Protein AF-A0A7Z9LUT8-F1 (afdb_monomer_lite)

Sequence (135 aa):
MTDEKETVKQNKAVKFGSSVDASPECVKKAPRDTQQKFYSVSSKGVSLKLVGKEVLSSKTKDDLKTNLPKAIVVKKNLKKDVEILYESYKIFEKTHKNPKEIKEFKHACNAVILAAQKSHSAIKDKVYTIYEKKK

Radius of gyration: 20.1 Å; chains: 1; bounding box: 70×23×64 Å

Secondary structure (DSSP, 8-state):
---------------------S-THHHHTS-HHHHHHHHHHHHHHHHHHHHHHHHHT--SHHHHHHHHHHHHHHHHHHHHHHHHHHHHHHHHHHH---HHHHHHHHHHHHHHHHHHHHHHHHHHHHHHHHHH---

pLDDT: mean 82.19, std 20.59, range [32.06, 95.25]

Foldseek 3Di:
DDDDDDDDDPPDDPPQDDDDDDPCPLLVPAPPVLSVLLVVLLSLLVVLLVLLVQLLPDDAPVSCVVRVVSNVVSVVVSVVSLVVNVVSLVVRVVPPDDVVSSVSVVVSSVVSVVSSVVSVVSSVVSVCCRPVVPD

Structure (mmCIF, N/CA/C/O backbone):
data_AF-A0A7Z9LUT8-F1
#
_entry.id   AF-A0A7Z9LUT8-F1
#
loop_
_atom_site.group_PDB
_atom_site.id
_atom_site.type_symbol
_atom_site.label_atom_id
_atom_site.label_alt_id
_atom_site.label_comp_id
_atom_site.label_asym_id
_atom_site.label_entity_id
_atom_site.label_seq_id
_atom_site.pdbx_PDB_ins_code
_atom_site.Cartn_x
_atom_site.Cartn_y
_atom_site.Cartn_z
_atom_site.occupancy
_atom_site.B_iso_or_equiv
_atom_site.auth_seq_id
_atom_site.auth_comp_id
_atom_site.auth_asym_id
_atom_site.auth_atom_id
_atom_site.pdbx_PDB_model_num
ATOM 1 N N . MET A 1 1 ? 43.432 7.027 41.822 1.00 37.44 1 MET A N 1
ATOM 2 C CA . MET A 1 1 ? 42.991 8.311 41.251 1.00 37.44 1 MET A CA 1
ATOM 3 C C . MET A 1 1 ? 41.993 7.996 40.163 1.00 37.44 1 MET A C 1
ATOM 5 O O . MET A 1 1 ? 42.346 7.395 39.158 1.00 37.44 1 MET A O 1
ATOM 9 N N . THR A 1 2 ? 40.740 8.255 40.496 1.00 40.47 2 THR A N 1
ATOM 10 C CA . THR A 1 2 ? 39.556 8.276 39.644 1.00 40.47 2 THR A CA 1
ATOM 11 C C . THR A 1 2 ? 39.692 9.390 38.613 1.00 40.47 2 THR A C 1
ATOM 13 O O . THR A 1 2 ? 40.163 10.458 38.978 1.00 40.47 2 THR A O 1
ATOM 16 N N . ASP A 1 3 ? 39.232 9.158 37.386 1.00 37.66 3 ASP A N 1
ATOM 17 C CA . ASP A 1 3 ? 38.516 10.179 36.616 1.00 37.66 3 ASP A CA 1
ATOM 18 C C . ASP A 1 3 ? 37.691 9.490 35.519 1.00 37.66 3 ASP A C 1
ATOM 20 O O . ASP A 1 3 ? 38.186 9.061 34.475 1.00 37.66 3 ASP A O 1
ATOM 24 N N . GLU A 1 4 ? 36.404 9.341 35.825 1.00 44.09 4 GLU A N 1
ATOM 25 C CA . GLU A 1 4 ? 35.329 9.178 34.858 1.00 44.09 4 GLU A CA 1
ATOM 26 C C . GLU A 1 4 ? 35.203 10.469 34.041 1.00 44.09 4 GLU A C 1
ATOM 28 O O . GLU A 1 4 ? 35.168 11.564 34.599 1.00 44.09 4 GLU A O 1
ATOM 33 N N . LYS A 1 5 ? 35.019 10.356 32.722 1.00 40.69 5 LYS A N 1
ATOM 34 C CA . LYS A 1 5 ? 34.278 11.378 31.976 1.00 40.69 5 LYS A CA 1
ATOM 35 C C . LYS A 1 5 ? 33.166 10.746 31.162 1.00 40.69 5 LYS A C 1
ATOM 37 O O . LYS A 1 5 ? 33.363 10.101 30.136 1.00 40.69 5 LYS A O 1
ATOM 42 N N . GLU A 1 6 ? 31.988 10.968 31.713 1.00 36.00 6 GLU A N 1
ATOM 43 C CA . GLU A 1 6 ? 30.663 10.697 31.207 1.00 36.00 6 GLU A CA 1
ATOM 44 C C . GLU A 1 6 ? 30.258 11.694 30.102 1.00 36.00 6 GLU A C 1
ATOM 46 O O . GLU A 1 6 ? 30.720 12.835 30.068 1.00 36.00 6 GLU A O 1
ATOM 51 N N . THR A 1 7 ? 29.273 11.275 29.296 1.00 35.84 7 THR A N 1
ATOM 52 C CA . THR A 1 7 ? 28.397 12.059 28.392 1.00 35.84 7 THR A CA 1
ATOM 53 C C . THR A 1 7 ? 29.030 12.589 27.090 1.00 35.84 7 THR A C 1
ATOM 55 O O . THR A 1 7 ? 30.094 13.182 27.071 1.00 35.84 7 THR A O 1
ATOM 58 N N . VAL A 1 8 ? 28.443 12.367 25.905 1.00 33.84 8 VAL A N 1
ATOM 59 C CA . VAL A 1 8 ? 27.100 12.815 25.50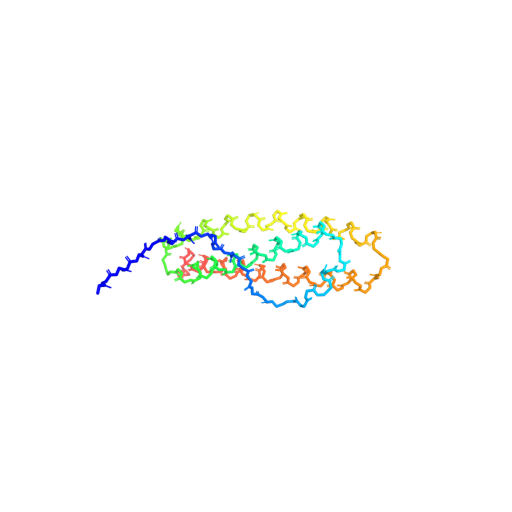3 1.00 33.84 8 VAL A CA 1
ATOM 60 C C . VAL A 1 8 ? 26.427 11.825 24.537 1.00 33.84 8 VAL A C 1
ATOM 62 O O . VAL A 1 8 ? 26.949 11.489 23.474 1.00 33.84 8 VAL A O 1
ATOM 65 N N . LYS A 1 9 ? 25.196 11.432 24.890 1.00 43.00 9 LYS A N 1
ATOM 66 C CA . LYS A 1 9 ? 24.210 10.761 24.030 1.00 43.00 9 LYS A CA 1
ATOM 67 C C . LYS A 1 9 ? 23.956 11.585 22.762 1.00 43.00 9 LYS A C 1
ATOM 69 O O . LYS A 1 9 ? 23.236 12.581 22.807 1.00 43.00 9 LYS A O 1
ATOM 74 N N . GLN A 1 10 ? 24.456 11.139 21.611 1.00 35.28 10 GLN A N 1
ATOM 75 C CA . GLN A 1 10 ? 23.916 11.594 20.330 1.00 35.28 10 GLN A CA 1
ATOM 76 C C . GLN A 1 10 ? 22.658 10.790 19.995 1.00 35.28 10 GLN A C 1
ATOM 78 O O . GLN A 1 10 ? 22.699 9.740 19.358 1.00 35.28 10 GLN A O 1
ATOM 83 N N . ASN A 1 11 ? 21.513 11.340 20.401 1.00 40.16 11 ASN A N 1
ATOM 84 C CA . ASN A 1 11 ? 20.239 11.101 19.734 1.00 40.16 11 ASN A CA 1
ATOM 85 C C . ASN A 1 11 ? 20.374 11.534 18.267 1.00 40.16 11 ASN A C 1
ATOM 87 O O . ASN A 1 11 ? 20.215 12.711 17.945 1.00 40.16 11 ASN A O 1
ATOM 91 N N . LYS A 1 12 ? 20.668 10.597 17.362 1.00 34.88 12 LYS A N 1
ATOM 92 C CA . LYS A 1 12 ? 20.583 10.837 15.918 1.00 34.88 12 LYS A CA 1
ATOM 93 C C . LYS A 1 12 ? 19.757 9.748 15.243 1.00 34.88 12 LYS A C 1
ATOM 95 O O . LYS A 1 12 ? 20.225 8.647 14.997 1.00 34.88 12 LYS A O 1
ATOM 100 N N . ALA A 1 13 ? 18.523 10.155 14.948 1.00 32.62 13 ALA A N 1
ATOM 101 C CA . ALA A 1 13 ? 17.566 9.598 14.001 1.00 32.62 13 ALA A CA 1
ATOM 102 C C . ALA A 1 13 ? 17.218 8.111 14.169 1.00 32.62 13 ALA A C 1
ATOM 104 O O . ALA A 1 13 ? 17.933 7.218 13.721 1.00 32.62 13 ALA A O 1
ATOM 105 N N . VAL A 1 14 ? 16.015 7.865 14.695 1.00 32.06 14 VAL A N 1
ATOM 106 C CA . VAL A 1 14 ? 15.273 6.621 14.466 1.00 32.06 14 VAL A CA 1
ATOM 107 C C . VAL A 1 14 ? 15.210 6.392 12.951 1.00 32.06 14 VAL A C 1
ATOM 109 O O . VAL A 1 14 ? 14.434 7.027 12.238 1.00 32.06 14 VAL A O 1
ATOM 112 N N . LYS A 1 15 ? 16.087 5.522 12.442 1.00 37.47 15 LYS A N 1
ATOM 113 C CA . LYS A 1 15 ? 16.062 5.029 11.064 1.00 37.47 15 LYS A CA 1
ATOM 114 C C . LYS A 1 15 ? 14.795 4.191 10.923 1.00 37.47 15 LYS A C 1
ATOM 116 O O . LYS A 1 15 ? 14.744 3.036 11.336 1.00 37.47 15 LYS A O 1
ATOM 121 N N . PHE A 1 16 ? 13.747 4.801 10.384 1.00 39.00 16 PHE A N 1
ATOM 122 C CA . PHE A 1 16 ? 12.505 4.107 10.081 1.00 39.00 16 PHE A CA 1
ATOM 123 C C . PHE A 1 16 ? 12.739 3.045 8.997 1.00 39.00 16 PHE A C 1
ATOM 125 O O . PHE A 1 16 ? 13.078 3.369 7.863 1.00 39.00 16 PHE A O 1
ATOM 132 N N . GLY A 1 17 ? 12.492 1.783 9.362 1.00 38.09 17 GLY A N 1
ATOM 133 C CA . GLY A 1 17 ? 12.040 0.729 8.452 1.00 38.09 17 GLY A CA 1
ATOM 134 C C . GLY A 1 17 ? 13.099 0.065 7.575 1.00 38.09 17 GLY A C 1
ATOM 135 O O . GLY A 1 17 ? 13.056 0.204 6.359 1.00 38.09 17 GLY A O 1
ATOM 136 N N . SER A 1 18 ? 13.964 -0.756 8.173 1.00 52.78 18 SER A N 1
ATOM 137 C CA . SER A 1 18 ? 14.502 -1.938 7.487 1.00 52.78 18 SER A CA 1
ATOM 138 C C . SER A 1 18 ? 13.790 -3.174 8.040 1.00 52.78 18 SER A C 1
ATOM 140 O O . SER A 1 18 ? 14.054 -3.594 9.162 1.00 52.78 18 SER A O 1
ATOM 142 N N . SER A 1 19 ? 12.820 -3.711 7.300 1.00 41.16 19 SER A N 1
ATOM 143 C CA . SER A 1 19 ? 12.417 -5.123 7.402 1.00 41.16 19 SER A CA 1
ATOM 144 C C . SER A 1 19 ? 11.703 -5.567 6.116 1.00 41.16 19 SER A C 1
ATOM 146 O O . SER A 1 19 ? 10.557 -5.198 5.873 1.00 41.16 19 SER A O 1
ATOM 148 N N . VAL A 1 20 ? 12.491 -6.250 5.269 1.00 50.75 20 VAL A N 1
ATOM 149 C CA . VAL A 1 20 ? 12.263 -7.501 4.494 1.00 50.75 20 VAL A CA 1
ATOM 150 C C . VAL A 1 20 ? 10.781 -7.867 4.236 1.00 50.75 20 VAL A C 1
ATOM 152 O O . VAL A 1 20 ? 10.003 -7.939 5.179 1.00 50.75 20 VAL A O 1
ATOM 155 N N . ASP A 1 21 ? 10.286 -8.059 3.000 1.00 38.66 21 ASP A N 1
ATOM 156 C CA . ASP A 1 21 ? 10.488 -9.299 2.222 1.00 38.66 21 ASP A CA 1
ATOM 157 C C . ASP A 1 21 ? 10.006 -9.174 0.746 1.00 38.66 21 ASP A C 1
ATOM 159 O O . ASP A 1 21 ? 8.881 -9.520 0.382 1.00 38.66 21 ASP A O 1
ATOM 163 N N . ALA A 1 22 ? 10.846 -8.626 -0.130 1.00 42.38 22 ALA A N 1
ATOM 164 C CA . ALA A 1 22 ? 10.772 -8.836 -1.578 1.00 42.38 22 ALA A CA 1
ATOM 165 C C . ALA A 1 22 ? 12.199 -8.695 -2.096 1.00 42.38 22 ALA A C 1
ATOM 167 O O . ALA A 1 22 ? 12.815 -7.652 -1.869 1.00 42.38 22 ALA A O 1
ATOM 168 N N . SER A 1 23 ? 12.755 -9.741 -2.713 1.00 51.47 23 SER A N 1
ATOM 169 C CA . SER A 1 23 ? 14.163 -9.727 -3.112 1.00 51.47 23 SER A CA 1
ATOM 170 C C . SER A 1 23 ? 14.470 -8.478 -3.971 1.00 51.47 23 SER A C 1
ATOM 172 O O . SER A 1 23 ? 13.906 -8.322 -5.060 1.00 51.47 23 SER A O 1
ATOM 174 N N . PRO A 1 24 ? 15.331 -7.563 -3.480 1.00 62.88 24 PRO A N 1
ATOM 175 C CA . PRO A 1 24 ? 15.531 -6.212 -4.012 1.00 62.88 24 PRO A CA 1
ATOM 176 C C . PRO A 1 24 ? 16.292 -6.168 -5.343 1.00 62.88 24 PRO A C 1
ATOM 178 O O . PRO A 1 24 ? 16.549 -5.088 -5.873 1.00 62.88 24 PRO A O 1
ATOM 181 N N . GLU A 1 25 ? 16.679 -7.312 -5.902 1.00 75.50 25 GLU A N 1
ATOM 182 C CA . GLU A 1 25 ? 17.472 -7.343 -7.131 1.00 75.50 25 GLU A CA 1
ATOM 183 C C . GLU A 1 25 ? 16.698 -6.857 -8.351 1.00 75.50 25 GLU A C 1
ATOM 185 O O . GLU A 1 25 ? 17.252 -6.108 -9.149 1.00 75.50 25 GLU A O 1
ATOM 190 N N . CYS A 1 26 ? 15.414 -7.201 -8.481 1.00 81.31 26 CYS A N 1
ATOM 191 C CA . CYS A 1 26 ? 14.598 -6.709 -9.594 1.00 81.31 26 CYS A CA 1
ATOM 192 C C . CYS A 1 26 ? 14.359 -5.192 -9.518 1.00 81.31 26 CYS A C 1
ATOM 194 O O . CYS A 1 26 ? 14.330 -4.518 -10.545 1.00 81.31 26 CYS A O 1
ATOM 196 N N . VAL A 1 27 ? 14.271 -4.634 -8.305 1.00 86.62 27 VAL A N 1
ATOM 197 C CA . VAL A 1 27 ? 14.127 -3.189 -8.079 1.00 86.62 27 VAL A CA 1
ATOM 198 C C . VAL A 1 27 ? 15.383 -2.453 -8.529 1.00 86.62 27 VAL A C 1
ATOM 200 O O . VAL A 1 27 ? 15.272 -1.448 -9.221 1.00 86.62 27 VAL A O 1
ATOM 203 N N . LYS A 1 28 ? 16.578 -2.981 -8.233 1.00 87.75 28 LYS A N 1
ATOM 204 C CA . LYS A 1 28 ? 17.859 -2.370 -8.640 1.00 87.75 28 LYS A CA 1
ATOM 205 C C . LYS A 1 28 ? 18.026 -2.215 -10.160 1.00 87.75 28 LYS A C 1
ATOM 207 O O . LYS A 1 28 ? 18.861 -1.420 -10.580 1.00 87.75 28 LYS A O 1
ATOM 212 N N . LYS A 1 29 ? 17.247 -2.945 -10.965 1.00 88.44 29 LYS A N 1
ATOM 213 C CA . LYS A 1 29 ? 17.266 -2.884 -12.438 1.00 88.44 29 LYS A CA 1
ATOM 214 C C . LYS A 1 29 ? 16.408 -1.750 -13.012 1.00 88.44 29 LYS A C 1
ATOM 216 O O . LYS A 1 29 ? 16.561 -1.406 -14.180 1.00 88.44 29 LYS A O 1
ATOM 221 N N . ALA A 1 30 ? 15.522 -1.156 -12.210 1.00 88.50 30 ALA A N 1
ATOM 222 C CA . ALA A 1 30 ? 14.747 0.015 -12.611 1.00 88.50 30 ALA A CA 1
ATOM 223 C C . ALA A 1 30 ? 15.598 1.305 -12.541 1.00 88.50 30 ALA A C 1
ATOM 225 O O . ALA A 1 30 ? 16.596 1.341 -11.823 1.00 88.50 30 ALA A O 1
ATOM 226 N N . PRO A 1 31 ? 15.223 2.400 -13.223 1.00 91.31 31 PRO A N 1
ATOM 227 C CA . PRO A 1 31 ? 15.866 3.703 -13.062 1.00 91.31 31 PRO A CA 1
ATOM 228 C C . PRO A 1 31 ? 15.876 4.177 -11.603 1.00 91.31 31 PRO A C 1
ATOM 230 O O . PRO A 1 31 ? 14.938 3.905 -10.853 1.00 91.31 31 PRO A O 1
ATOM 233 N N . ARG A 1 32 ? 16.912 4.929 -11.202 1.00 91.25 32 ARG A N 1
ATOM 234 C CA . ARG A 1 32 ? 17.091 5.391 -9.809 1.00 91.25 32 ARG A CA 1
ATOM 235 C C . ARG A 1 32 ? 15.863 6.113 -9.252 1.00 91.25 32 ARG A C 1
ATOM 237 O O . ARG A 1 32 ? 15.457 5.831 -8.126 1.00 91.25 32 ARG A O 1
ATOM 244 N N . ASP A 1 33 ? 15.233 6.967 -10.050 1.00 90.88 33 ASP A N 1
ATOM 245 C CA . ASP A 1 33 ? 14.026 7.682 -9.631 1.00 90.88 33 ASP A CA 1
ATOM 246 C C . ASP A 1 33 ? 12.875 6.710 -9.340 1.00 90.88 33 ASP A C 1
ATOM 248 O O . ASP A 1 33 ? 12.231 6.801 -8.294 1.00 90.88 33 ASP A O 1
ATOM 252 N N . THR A 1 34 ? 12.661 5.716 -10.209 1.00 91.94 34 THR A N 1
ATOM 253 C CA . THR A 1 34 ? 11.652 4.659 -10.037 1.00 91.94 34 THR A CA 1
ATOM 254 C C . THR A 1 34 ? 11.932 3.807 -8.799 1.00 91.94 34 THR A C 1
ATOM 256 O O . THR A 1 34 ? 11.012 3.518 -8.028 1.00 91.94 34 THR A O 1
ATOM 259 N N . GLN A 1 35 ? 13.201 3.473 -8.545 1.00 92.88 35 GLN A N 1
ATOM 260 C CA . GLN A 1 35 ? 13.619 2.794 -7.315 1.00 92.88 35 GLN A CA 1
ATOM 261 C C . GLN A 1 35 ? 13.253 3.614 -6.076 1.00 92.88 35 GLN A C 1
ATOM 263 O O . GLN A 1 35 ? 12.667 3.090 -5.129 1.00 92.88 35 GLN A O 1
ATOM 268 N N . GLN A 1 36 ? 13.550 4.915 -6.080 1.00 92.88 36 GLN A N 1
ATOM 269 C CA . GLN A 1 36 ? 13.251 5.792 -4.951 1.00 92.88 36 GLN A CA 1
ATOM 270 C C . GLN A 1 36 ? 11.743 5.866 -4.678 1.00 92.88 36 GLN A C 1
ATOM 272 O O . GLN A 1 36 ? 11.328 5.820 -3.516 1.00 92.88 36 GLN A O 1
ATOM 277 N N . LYS A 1 37 ? 10.906 5.921 -5.725 1.00 93.69 37 LYS A N 1
ATOM 278 C CA . LYS A 1 37 ? 9.442 5.869 -5.565 1.00 93.69 37 LYS A CA 1
ATOM 279 C C . LYS A 1 37 ? 8.989 4.539 -4.966 1.00 93.69 37 LYS A C 1
ATOM 281 O O . LYS A 1 37 ? 8.170 4.543 -4.047 1.00 93.69 37 LYS A O 1
ATOM 286 N N . PHE A 1 38 ? 9.564 3.421 -5.412 1.00 93.56 38 PHE A N 1
ATOM 287 C CA . PHE A 1 38 ? 9.268 2.100 -4.856 1.00 93.56 38 PHE A CA 1
ATOM 288 C C . PHE A 1 38 ? 9.597 2.024 -3.359 1.00 93.56 38 PHE A C 1
ATOM 290 O O . PHE A 1 38 ? 8.758 1.600 -2.558 1.00 93.56 38 PHE A O 1
ATOM 297 N N . TYR A 1 39 ? 10.786 2.475 -2.953 1.00 92.12 39 TYR A N 1
ATOM 298 C CA . TYR A 1 39 ? 11.187 2.462 -1.545 1.00 92.12 39 TYR A CA 1
ATOM 299 C C . TYR A 1 39 ? 10.350 3.420 -0.692 1.00 92.12 39 TYR A C 1
ATOM 301 O O . TYR A 1 39 ? 10.029 3.090 0.450 1.00 92.12 39 TYR A O 1
ATOM 309 N N . SER A 1 40 ? 9.930 4.562 -1.245 1.00 92.56 40 SER A N 1
ATOM 310 C CA . SER A 1 40 ? 9.021 5.489 -0.562 1.00 92.56 40 SER A CA 1
ATOM 311 C C . SER A 1 40 ? 7.668 4.837 -0.257 1.00 92.56 40 SER A C 1
ATOM 313 O O . SER A 1 40 ? 7.218 4.866 0.891 1.00 92.56 40 SER A O 1
ATOM 315 N N . VAL A 1 41 ? 7.056 4.177 -1.249 1.00 93.50 41 VAL A N 1
ATOM 316 C CA . VAL A 1 41 ? 5.806 3.415 -1.069 1.00 93.50 41 VAL A CA 1
ATOM 317 C C . VAL A 1 41 ? 6.007 2.279 -0.065 1.00 93.50 41 VAL A C 1
ATOM 319 O O . VAL A 1 41 ? 5.193 2.112 0.840 1.00 93.50 41 VAL A O 1
ATOM 322 N N . SER A 1 42 ? 7.109 1.536 -0.177 1.00 92.12 42 SER A N 1
ATOM 323 C CA . SER A 1 42 ? 7.424 0.408 0.711 1.00 92.12 42 SER A CA 1
ATOM 324 C C . SER A 1 42 ? 7.557 0.843 2.168 1.00 92.12 42 SER A C 1
ATOM 326 O O . SER A 1 42 ? 6.897 0.286 3.046 1.00 92.12 42 SER A O 1
ATOM 328 N N . SER A 1 43 ? 8.344 1.889 2.429 1.00 92.19 43 SER A N 1
ATOM 329 C CA . SER A 1 43 ? 8.543 2.440 3.771 1.00 92.19 43 SER A CA 1
ATOM 330 C C . SER A 1 43 ? 7.225 2.935 4.376 1.00 92.19 43 SER A C 1
ATOM 332 O O . SER A 1 43 ? 6.870 2.560 5.495 1.00 92.19 43 SER A O 1
ATOM 334 N N . LYS A 1 44 ? 6.425 3.688 3.608 1.00 92.19 44 LYS A N 1
ATOM 335 C CA . LYS A 1 44 ? 5.109 4.163 4.065 1.00 92.19 44 LYS A CA 1
ATOM 336 C C . LYS A 1 44 ? 4.101 3.025 4.257 1.00 92.19 44 LYS A C 1
ATOM 338 O O . LYS A 1 44 ? 3.261 3.108 5.153 1.00 92.19 44 LYS A O 1
ATOM 343 N N . GLY A 1 45 ? 4.192 1.952 3.472 1.00 91.88 45 GLY A N 1
ATOM 344 C CA . GLY A 1 45 ? 3.425 0.722 3.675 1.00 91.88 45 GLY A CA 1
ATOM 345 C C . GLY A 1 45 ? 3.739 0.063 5.022 1.00 91.88 45 GLY A C 1
ATOM 346 O O . GLY A 1 45 ? 2.820 -0.323 5.749 1.00 91.88 45 GLY A O 1
ATOM 347 N N . VAL A 1 46 ? 5.017 0.017 5.412 1.00 92.31 46 VAL A N 1
ATOM 348 C CA . VAL A 1 46 ? 5.441 -0.446 6.746 1.00 92.31 46 VAL A CA 1
ATOM 349 C C . VAL A 1 46 ? 4.910 0.477 7.842 1.00 92.31 46 VAL A C 1
ATOM 351 O O . VAL A 1 46 ? 4.364 -0.012 8.833 1.00 92.31 46 VAL A O 1
ATOM 354 N N . SER A 1 47 ? 4.986 1.799 7.657 1.00 93.38 47 SER A N 1
ATOM 355 C CA . SER A 1 47 ? 4.394 2.755 8.600 1.00 93.38 47 SER A CA 1
ATOM 356 C C . SER A 1 47 ? 2.894 2.524 8.770 1.00 93.38 47 SER A C 1
ATOM 358 O O . SER A 1 47 ? 2.425 2.499 9.905 1.00 93.38 47 SER A O 1
ATOM 360 N N . LEU A 1 48 ? 2.151 2.292 7.677 1.00 94.38 48 LEU A N 1
ATOM 361 C CA . LEU A 1 48 ? 0.713 2.009 7.723 1.00 94.38 48 LEU A CA 1
ATOM 362 C C . LEU A 1 48 ? 0.421 0.732 8.514 1.00 94.38 48 LEU A C 1
ATOM 364 O O . LEU A 1 48 ? -0.511 0.710 9.313 1.00 94.38 48 LEU A O 1
ATOM 368 N N . LYS A 1 49 ? 1.224 -0.318 8.323 1.00 93.50 49 LYS A N 1
ATOM 369 C CA . LYS A 1 49 ? 1.107 -1.563 9.091 1.00 93.50 49 LYS A CA 1
ATOM 370 C C . LYS A 1 49 ? 1.347 -1.323 10.584 1.00 93.50 49 LYS A C 1
ATOM 372 O O . LYS A 1 49 ? 0.625 -1.882 11.403 1.00 93.50 49 LYS A O 1
ATOM 377 N N . LEU A 1 50 ? 2.333 -0.500 10.942 1.00 93.69 50 LEU A N 1
ATOM 378 C CA . LEU A 1 50 ? 2.679 -0.209 12.335 1.00 93.69 50 LEU A CA 1
ATOM 379 C C . LEU A 1 50 ? 1.587 0.601 13.041 1.00 93.69 50 LEU A C 1
ATOM 381 O O . LEU A 1 50 ? 1.040 0.129 14.033 1.00 93.69 50 LEU A O 1
ATOM 385 N N . VAL A 1 51 ? 1.194 1.750 12.487 1.00 92.62 51 VAL A N 1
ATOM 386 C CA . VAL A 1 51 ? 0.092 2.554 13.055 1.00 92.62 51 VAL A CA 1
ATOM 387 C C . VAL A 1 51 ? -1.245 1.812 12.968 1.00 92.62 51 VAL A C 1
ATOM 389 O O . VAL A 1 51 ? -2.118 1.978 13.813 1.00 92.62 51 VAL A O 1
ATOM 392 N N . GLY A 1 52 ? -1.398 0.932 11.975 1.00 93.38 52 GLY A N 1
ATOM 393 C CA . GLY A 1 52 ? -2.536 0.033 11.860 1.00 93.38 52 GLY A CA 1
ATOM 394 C C . GLY A 1 52 ? -2.661 -0.905 13.054 1.00 93.38 52 GLY A C 1
ATOM 395 O O . GLY A 1 52 ? -3.770 -1.094 13.538 1.00 93.38 52 GLY A O 1
ATOM 396 N N . LYS A 1 53 ? -1.553 -1.434 13.593 1.00 94.88 53 LYS A N 1
ATOM 397 C CA . LYS A 1 53 ? -1.588 -2.268 14.807 1.00 94.88 53 LYS A CA 1
ATOM 398 C C . LYS A 1 53 ? -2.156 -1.516 16.013 1.00 94.88 53 LYS A C 1
ATOM 400 O O . LYS A 1 53 ? -2.942 -2.109 16.741 1.00 94.88 53 LYS A O 1
ATOM 405 N N . GLU A 1 54 ? -1.831 -0.231 16.179 1.00 93.38 54 GLU A N 1
ATOM 406 C CA . GLU A 1 54 ? -2.383 0.616 17.255 1.00 93.38 54 GLU A CA 1
ATOM 407 C C . GLU A 1 54 ? -3.909 0.784 17.122 1.00 93.38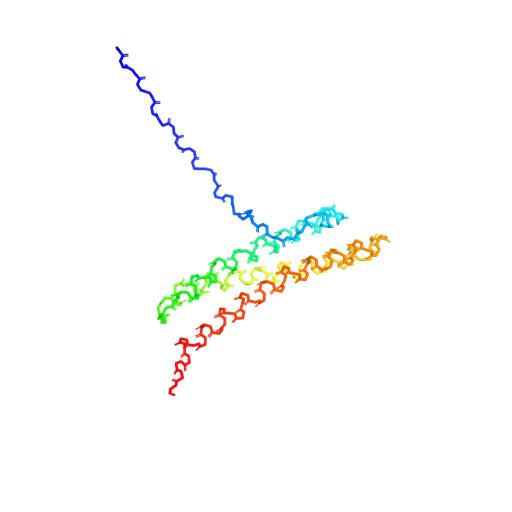 54 GLU A C 1
ATOM 409 O O . GLU A 1 54 ? -4.665 0.727 18.098 1.00 93.38 54 GLU A O 1
ATOM 414 N N . VAL A 1 55 ? -4.394 0.939 15.886 1.00 93.75 55 VAL A N 1
ATOM 415 C CA . VAL A 1 55 ? -5.836 0.984 15.606 1.00 93.75 55 VAL A CA 1
ATOM 416 C C . VAL A 1 55 ? -6.486 -0.381 15.859 1.00 93.75 55 VAL A C 1
ATOM 418 O O . VAL A 1 55 ? -7.543 -0.458 16.480 1.00 93.75 55 VAL A O 1
ATOM 421 N N . LEU A 1 56 ? -5.849 -1.477 15.444 1.00 94.75 56 LEU A N 1
ATOM 422 C CA . LEU A 1 56 ? -6.355 -2.839 15.651 1.00 94.75 56 LEU A CA 1
ATOM 423 C C . LEU A 1 56 ? -6.422 -3.234 17.135 1.00 94.75 56 LEU A C 1
ATOM 425 O O . LEU A 1 56 ? -7.346 -3.953 17.530 1.00 94.75 56 LEU A O 1
ATOM 429 N N . SER A 1 57 ? -5.506 -2.727 17.964 1.00 94.62 57 SER A N 1
ATOM 430 C CA . SER A 1 57 ? -5.512 -2.926 19.418 1.00 94.62 57 SER A CA 1
ATOM 431 C C . SER A 1 57 ? -6.516 -2.044 20.163 1.00 94.62 57 SER A C 1
ATOM 433 O O . SER A 1 57 ? -6.742 -2.264 21.351 1.00 94.62 57 SER A O 1
ATOM 435 N N . SER A 1 58 ? -7.132 -1.066 19.492 1.00 93.44 58 SER A N 1
ATOM 436 C CA . SER A 1 58 ? -8.136 -0.189 20.103 1.00 93.44 58 SER A CA 1
ATOM 437 C C . SER A 1 58 ? -9.357 -1.000 20.552 1.00 93.44 58 SER A C 1
ATOM 439 O O . SER A 1 58 ? -9.799 -1.917 19.850 1.00 93.44 58 SER A O 1
ATOM 441 N N . LYS A 1 59 ? -9.906 -0.695 21.727 1.00 91.12 59 LYS A N 1
ATOM 442 C CA . LYS A 1 59 ? -11.087 -1.380 22.285 1.00 91.12 59 LYS A CA 1
ATOM 443 C C . LYS A 1 59 ? -12.293 -0.454 22.355 1.00 91.12 59 LYS A C 1
ATOM 445 O O . LYS A 1 59 ? -13.428 -0.919 22.281 1.00 91.12 59 LYS A O 1
ATOM 450 N N . THR A 1 60 ? -12.048 0.846 22.469 1.00 90.69 60 THR A N 1
ATOM 451 C CA . THR A 1 60 ? -13.079 1.868 22.644 1.00 90.69 60 THR A CA 1
ATOM 452 C C . THR A 1 60 ? -13.092 2.874 21.495 1.00 90.69 60 THR A C 1
ATOM 454 O O . THR A 1 60 ? -12.181 2.935 20.665 1.00 90.69 60 THR A O 1
ATOM 457 N N . LYS A 1 61 ? -14.146 3.696 21.444 1.00 91.62 61 LYS A N 1
ATOM 458 C CA . LYS A 1 61 ? -14.221 4.826 20.509 1.00 91.62 61 LYS A CA 1
ATOM 459 C C . LYS A 1 61 ? -13.156 5.886 20.809 1.00 91.62 61 LYS A C 1
ATOM 461 O O . LYS A 1 61 ? -12.663 6.505 19.871 1.00 91.62 61 LYS A O 1
ATOM 466 N N . ASP A 1 62 ? -12.781 6.078 22.071 1.00 92.31 62 ASP A N 1
ATOM 467 C CA . ASP A 1 62 ? -11.782 7.080 22.457 1.00 92.31 62 ASP A CA 1
ATOM 468 C C . ASP A 1 62 ? -10.356 6.647 22.086 1.00 92.31 62 ASP A C 1
ATOM 470 O O . ASP A 1 62 ? -9.583 7.464 21.580 1.00 92.31 62 ASP A O 1
ATOM 474 N N . ASP A 1 63 ? -10.047 5.347 22.168 1.00 91.50 63 ASP A N 1
ATOM 475 C CA . ASP A 1 63 ? -8.799 4.792 21.617 1.00 91.50 63 ASP A CA 1
ATOM 476 C C . ASP A 1 63 ? -8.690 5.083 20.109 1.00 91.50 63 ASP A C 1
ATOM 478 O O . ASP A 1 63 ? -7.646 5.511 19.606 1.00 91.50 63 ASP A O 1
ATOM 482 N N . LEU A 1 64 ? -9.801 4.905 19.378 1.00 92.56 64 LEU A N 1
ATOM 483 C CA . LEU A 1 64 ? -9.853 5.194 17.946 1.00 92.56 64 LEU A CA 1
ATOM 484 C C . LEU A 1 64 ? -9.665 6.682 17.650 1.00 92.56 64 LEU A C 1
ATOM 486 O O . LEU A 1 64 ? -8.969 7.002 16.691 1.00 92.56 64 LEU A O 1
ATOM 490 N N . LYS A 1 65 ? -10.226 7.598 18.449 1.00 92.38 65 LYS A N 1
ATOM 491 C CA . LYS A 1 65 ? -10.008 9.046 18.260 1.00 92.38 65 LYS A CA 1
ATOM 492 C C . LYS A 1 65 ? -8.528 9.423 18.358 1.00 92.38 65 LYS A C 1
ATOM 494 O O . LYS A 1 65 ? -8.094 10.319 17.642 1.00 92.38 65 LYS A O 1
ATOM 499 N N . THR A 1 66 ? -7.757 8.713 19.180 1.00 92.06 66 THR A N 1
ATOM 500 C CA . THR A 1 66 ? -6.312 8.941 19.335 1.00 92.06 66 THR A CA 1
ATOM 501 C C . THR A 1 66 ? -5.496 8.323 18.192 1.00 92.06 66 THR A C 1
ATOM 503 O O . THR A 1 66 ? -4.599 8.967 17.642 1.00 92.06 66 THR A O 1
ATOM 506 N N . ASN A 1 67 ? -5.801 7.082 17.799 1.00 91.56 67 ASN A N 1
ATOM 507 C CA . ASN A 1 67 ? -4.937 6.304 16.897 1.00 91.56 67 ASN A CA 1
ATOM 508 C C . ASN A 1 67 ? -5.347 6.382 15.416 1.00 91.56 67 ASN A C 1
ATOM 510 O O . ASN A 1 67 ? -4.492 6.358 14.525 1.00 91.56 67 ASN A O 1
ATOM 514 N N . LEU A 1 68 ? -6.642 6.523 15.119 1.00 93.88 68 LEU A N 1
ATOM 515 C CA . LEU A 1 68 ? -7.155 6.559 13.746 1.00 93.88 68 LEU A CA 1
ATOM 516 C C . LEU A 1 68 ? -6.640 7.760 12.929 1.00 93.88 68 LEU A C 1
ATOM 518 O O . LEU A 1 68 ? -6.288 7.548 11.764 1.00 93.88 68 LEU A O 1
ATOM 522 N N . PRO A 1 69 ? -6.522 8.992 13.475 1.00 95.25 69 PRO A N 1
ATOM 523 C CA . PRO A 1 69 ? -5.993 10.122 12.712 1.00 95.25 69 PRO A CA 1
ATOM 524 C C . PRO A 1 69 ? -4.580 9.870 12.173 1.00 95.25 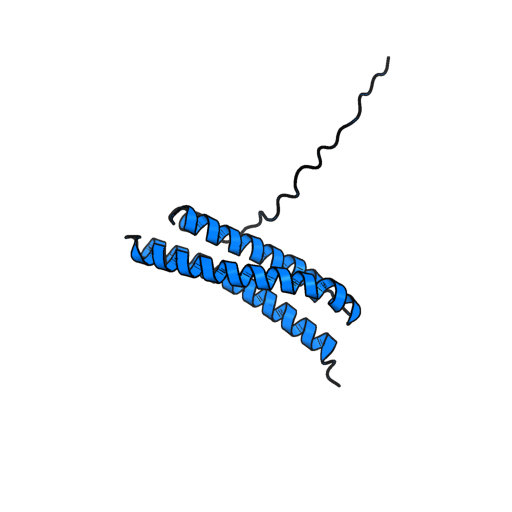69 PRO A C 1
ATOM 526 O O . PRO A 1 69 ? -4.305 10.177 11.011 1.00 95.25 69 PRO A O 1
ATOM 529 N N . LYS A 1 70 ? -3.707 9.230 12.967 1.00 93.69 70 LYS A N 1
ATOM 530 C CA . LYS A 1 70 ? -2.346 8.860 12.542 1.00 93.69 70 LYS A CA 1
ATOM 531 C C . LYS A 1 70 ? -2.387 7.919 11.335 1.00 93.69 70 LYS A C 1
ATOM 533 O O . LYS A 1 70 ? -1.729 8.172 10.325 1.00 93.69 70 LYS A O 1
ATOM 538 N N . ALA A 1 71 ? -3.217 6.876 11.401 1.00 93.94 71 ALA A N 1
ATOM 539 C CA . ALA A 1 71 ? -3.398 5.931 10.300 1.00 93.94 71 ALA A CA 1
ATOM 540 C C . ALA A 1 71 ? -3.978 6.593 9.037 1.00 93.94 71 ALA A C 1
ATOM 542 O O . ALA A 1 71 ? -3.540 6.289 7.925 1.00 93.94 71 ALA A O 1
ATOM 543 N N . ILE A 1 72 ? -4.913 7.539 9.188 1.00 93.75 72 ILE A N 1
ATOM 544 C CA . ILE A 1 72 ? -5.487 8.302 8.069 1.00 93.75 72 ILE A CA 1
ATOM 545 C C . ILE A 1 72 ? -4.416 9.142 7.368 1.00 93.75 72 ILE A C 1
ATOM 547 O O . ILE A 1 72 ? -4.365 9.142 6.135 1.00 93.75 72 ILE A O 1
ATOM 551 N N . VAL A 1 73 ? -3.560 9.842 8.117 1.00 94.62 73 VAL A N 1
ATOM 552 C CA . VAL A 1 73 ? -2.480 10.663 7.541 1.00 94.62 73 VAL A CA 1
ATOM 553 C C . VAL A 1 73 ? -1.503 9.790 6.755 1.00 94.62 73 VAL A C 1
ATOM 555 O O . VAL A 1 73 ? -1.223 10.080 5.589 1.00 94.62 73 VAL A O 1
ATOM 558 N N . VAL A 1 74 ? -1.051 8.675 7.339 1.00 93.69 74 VAL A N 1
ATOM 559 C CA . VAL A 1 74 ? -0.137 7.743 6.658 1.00 93.69 74 VAL A CA 1
ATOM 560 C C . VAL A 1 74 ? -0.779 7.168 5.393 1.00 93.69 74 VAL A C 1
ATOM 562 O O . VAL A 1 74 ? -0.150 7.175 4.336 1.00 93.69 74 VAL A O 1
ATOM 565 N N . LYS A 1 75 ? -2.052 6.752 5.449 1.00 93.62 75 LYS A N 1
ATOM 566 C CA . LYS A 1 75 ? -2.799 6.258 4.280 1.00 93.62 75 LYS A CA 1
ATOM 567 C C . LYS A 1 75 ? -2.901 7.313 3.174 1.00 93.62 75 LYS A C 1
ATOM 569 O O . LYS A 1 75 ? -2.689 6.988 2.007 1.00 93.62 75 LYS A O 1
ATOM 574 N N . LYS A 1 76 ? -3.253 8.559 3.514 1.00 94.19 76 LYS A N 1
ATOM 575 C CA . LYS A 1 76 ? -3.382 9.653 2.535 1.00 94.19 76 LYS A CA 1
ATOM 576 C C . LYS A 1 76 ? -2.062 9.897 1.804 1.00 94.19 76 LYS A C 1
ATOM 578 O O . LYS A 1 76 ? -2.069 10.038 0.584 1.00 94.19 76 LYS A O 1
ATOM 583 N N . ASN A 1 77 ? -0.948 9.888 2.532 1.00 92.38 77 ASN A N 1
ATOM 584 C CA . ASN A 1 77 ? 0.380 10.049 1.944 1.00 92.38 77 ASN A CA 1
ATOM 585 C C . ASN A 1 77 ? 0.774 8.838 1.090 1.00 92.38 77 ASN A C 1
ATOM 587 O O . ASN A 1 77 ? 1.278 9.010 -0.014 1.00 92.38 77 ASN A O 1
ATOM 591 N N . LEU A 1 78 ? 0.480 7.620 1.553 1.00 93.62 78 LEU A N 1
ATOM 592 C CA . LEU A 1 78 ? 0.739 6.401 0.790 1.00 93.62 78 LEU A CA 1
ATOM 593 C C . LEU A 1 78 ? -0.038 6.365 -0.534 1.00 93.62 78 LEU A C 1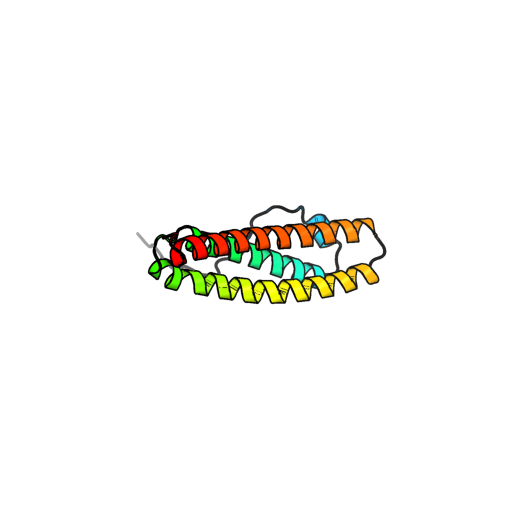
ATOM 595 O O . LEU A 1 78 ? 0.524 5.959 -1.543 1.00 93.62 78 LEU A O 1
ATOM 599 N N . LYS A 1 79 ? -1.299 6.819 -0.556 1.00 93.88 79 LYS A N 1
ATOM 600 C CA . LYS A 1 79 ? -2.095 6.892 -1.793 1.00 93.88 79 LYS A CA 1
ATOM 601 C C . LYS A 1 79 ? -1.396 7.742 -2.861 1.00 93.88 79 LYS A C 1
ATOM 603 O O . LYS A 1 79 ? -1.236 7.274 -3.982 1.00 93.88 79 LYS A O 1
ATOM 608 N N . LYS A 1 80 ? -0.951 8.949 -2.493 1.00 94.00 80 LYS A N 1
ATOM 609 C CA . LYS A 1 80 ? -0.231 9.854 -3.405 1.00 94.00 80 LYS A CA 1
ATOM 610 C C . LYS A 1 80 ? 1.058 9.215 -3.927 1.00 94.00 80 LYS A C 1
ATOM 612 O O . LYS A 1 80 ? 1.344 9.261 -5.115 1.00 94.00 80 LYS A O 1
ATOM 617 N N . ASP A 1 81 ? 1.816 8.569 -3.047 1.00 93.12 81 ASP A N 1
ATOM 618 C CA . ASP A 1 81 ? 3.055 7.894 -3.432 1.00 93.12 81 ASP A CA 1
ATOM 619 C C . ASP A 1 81 ? 2.826 6.711 -4.383 1.00 93.12 81 ASP A C 1
ATOM 621 O O . ASP A 1 81 ? 3.645 6.475 -5.269 1.00 93.12 81 ASP A O 1
ATOM 625 N N . VAL A 1 82 ? 1.723 5.972 -4.222 1.00 94.44 82 VAL A N 1
ATOM 626 C CA . VAL A 1 82 ? 1.347 4.878 -5.131 1.00 94.44 82 VAL A CA 1
ATOM 627 C C . VAL A 1 82 ? 1.001 5.411 -6.522 1.00 94.44 82 VAL A C 1
ATOM 629 O O . VAL A 1 82 ? 1.405 4.802 -7.510 1.00 94.44 82 VAL A O 1
ATOM 632 N N . GLU A 1 83 ? 0.309 6.550 -6.616 1.00 95.00 83 GLU A N 1
ATOM 633 C CA . GLU A 1 83 ? 0.021 7.217 -7.896 1.00 95.00 83 GLU A CA 1
ATOM 634 C C . GLU A 1 83 ? 1.328 7.609 -8.610 1.00 95.00 83 GLU A C 1
ATOM 636 O O . GLU A 1 83 ? 1.535 7.246 -9.769 1.00 95.00 83 GLU A O 1
ATOM 641 N N . ILE A 1 84 ? 2.271 8.217 -7.883 1.00 94.75 84 ILE A N 1
ATOM 642 C CA . ILE A 1 84 ? 3.593 8.590 -8.415 1.00 94.75 84 ILE A CA 1
ATOM 643 C C . ILE A 1 84 ? 4.410 7.351 -8.827 1.00 94.75 84 ILE A C 1
ATOM 645 O O . ILE A 1 84 ? 5.093 7.357 -9.854 1.00 94.75 84 ILE A O 1
ATOM 649 N N . LEU A 1 85 ? 4.364 6.267 -8.045 1.00 94.38 85 LEU A N 1
ATOM 650 C CA . LEU A 1 85 ? 5.031 5.009 -8.396 1.00 94.38 85 LEU A CA 1
ATOM 651 C C . LEU A 1 85 ? 4.456 4.416 -9.686 1.00 94.38 85 LEU A C 1
ATOM 653 O O . LEU A 1 85 ? 5.215 3.917 -10.514 1.00 94.38 85 LEU A O 1
ATOM 657 N N . TYR A 1 86 ? 3.140 4.484 -9.875 1.00 94.25 86 TYR A N 1
ATOM 658 C CA . TYR A 1 86 ? 2.483 3.982 -11.078 1.00 94.25 86 TYR A CA 1
ATOM 659 C C . TYR A 1 86 ? 2.874 4.776 -12.332 1.00 94.25 86 TYR A C 1
ATOM 661 O O . TYR A 1 86 ? 3.145 4.182 -13.378 1.00 94.25 86 TYR A O 1
ATOM 669 N N . GLU A 1 87 ? 2.972 6.101 -12.235 1.00 95.00 87 GLU A N 1
ATOM 670 C CA . GLU A 1 87 ? 3.497 6.937 -13.323 1.00 95.00 87 GLU A CA 1
ATOM 671 C C . GLU A 1 87 ? 4.950 6.584 -13.651 1.00 95.00 87 GLU A C 1
ATOM 673 O O . GLU A 1 87 ? 5.297 6.383 -14.817 1.00 95.00 87 GLU A O 1
ATOM 678 N N . SER A 1 88 ? 5.789 6.416 -12.626 1.00 93.62 88 SER A N 1
ATOM 679 C CA . SER A 1 88 ? 7.184 6.012 -12.813 1.00 93.62 88 SER A CA 1
ATOM 680 C C . SER A 1 88 ? 7.308 4.615 -13.435 1.00 93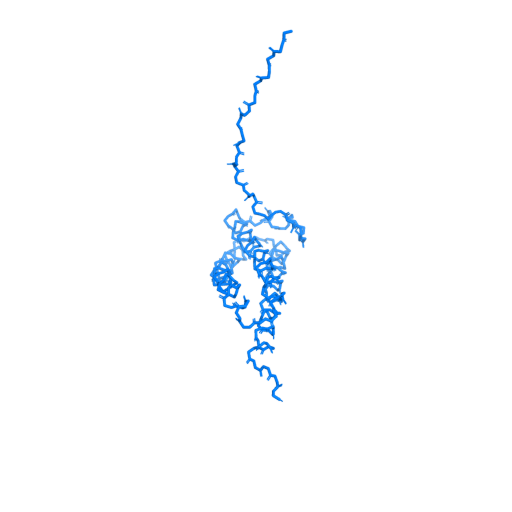.62 88 SER A C 1
ATOM 682 O O . SER A 1 88 ? 8.134 4.408 -14.323 1.00 93.62 88 SER A O 1
ATOM 684 N N . TYR A 1 89 ? 6.444 3.673 -13.040 1.00 93.94 89 TYR A N 1
ATOM 685 C CA . TYR A 1 89 ? 6.344 2.349 -13.657 1.00 93.94 89 TYR A CA 1
ATOM 686 C C . TYR A 1 89 ? 5.984 2.441 -15.143 1.00 93.94 89 TYR A C 1
ATOM 688 O O . TYR A 1 89 ? 6.625 1.784 -15.957 1.00 93.94 89 TYR A O 1
ATOM 696 N N . LYS A 1 90 ? 5.004 3.272 -15.524 1.00 94.62 90 LYS A N 1
ATOM 697 C CA . LYS A 1 90 ? 4.629 3.461 -16.937 1.00 94.62 90 LYS A CA 1
ATOM 698 C C . LYS A 1 90 ? 5.784 3.990 -17.779 1.00 94.62 90 LYS A C 1
ATOM 700 O O . LYS A 1 90 ? 5.907 3.621 -18.943 1.00 94.62 90 LYS A O 1
ATOM 705 N N . ILE A 1 91 ? 6.606 4.874 -17.217 1.00 92.81 91 ILE A N 1
ATOM 706 C CA . ILE A 1 91 ? 7.806 5.369 -17.899 1.00 92.81 91 ILE A CA 1
ATOM 707 C C . ILE A 1 91 ? 8.807 4.224 -18.056 1.00 92.81 91 ILE A C 1
ATOM 709 O O . ILE A 1 91 ? 9.269 3.989 -19.168 1.00 92.81 91 ILE A O 1
ATOM 713 N N . PHE A 1 92 ? 9.081 3.476 -16.985 1.00 91.69 92 PHE A N 1
ATOM 714 C CA . PHE A 1 92 ? 9.976 2.319 -17.020 1.00 91.69 92 PHE A CA 1
ATOM 715 C C . PHE A 1 92 ? 9.531 1.254 -18.036 1.00 91.69 92 PHE A C 1
ATOM 717 O O . PHE A 1 92 ? 10.344 0.782 -18.820 1.00 91.69 92 PHE A O 1
ATOM 724 N N . GLU A 1 93 ? 8.239 0.928 -18.088 1.00 93.75 93 GLU A N 1
ATOM 725 C CA . GLU A 1 93 ? 7.659 -0.022 -19.047 1.00 93.75 93 GLU A CA 1
ATOM 726 C C . GLU A 1 93 ? 7.846 0.420 -20.508 1.00 93.75 93 GLU A C 1
ATOM 728 O O . GLU A 1 93 ? 8.017 -0.424 -21.382 1.00 93.75 93 GLU A O 1
ATOM 733 N N . LYS A 1 94 ? 7.850 1.732 -20.778 1.00 92.88 94 LYS A N 1
ATOM 734 C CA . LYS A 1 94 ? 8.053 2.286 -22.127 1.00 92.88 94 LYS A CA 1
ATOM 735 C C . LYS A 1 94 ? 9.521 2.381 -22.531 1.00 92.88 94 LYS A C 1
ATOM 737 O O . LYS A 1 94 ? 9.830 2.264 -23.713 1.00 92.88 94 LYS A O 1
ATOM 742 N N . THR A 1 95 ? 10.409 2.682 -21.587 1.00 90.81 95 THR A N 1
ATOM 743 C CA . THR A 1 95 ? 11.818 2.990 -21.882 1.00 90.81 95 THR A CA 1
ATOM 744 C C . THR A 1 95 ? 12.736 1.785 -21.731 1.00 90.81 95 THR A C 1
ATOM 746 O O . THR A 1 95 ? 13.807 1.752 -22.340 1.00 90.81 95 THR A O 1
ATOM 749 N N . HIS A 1 96 ? 12.338 0.787 -20.943 1.00 92.25 96 HIS A N 1
ATOM 750 C CA . HIS A 1 96 ? 13.156 -0.386 -20.672 1.00 92.25 96 HIS A CA 1
ATOM 751 C C . HIS A 1 96 ? 12.931 -1.491 -21.699 1.00 92.25 96 HIS A C 1
ATOM 753 O O . HIS A 1 96 ? 11.806 -1.795 -22.082 1.00 92.25 96 HIS A O 1
ATOM 759 N N . LYS A 1 97 ? 14.015 -2.129 -22.144 1.00 91.69 97 LYS A N 1
ATOM 760 C CA . LYS A 1 97 ? 13.961 -3.118 -23.234 1.00 91.69 97 LYS A CA 1
ATOM 761 C C . LYS A 1 97 ? 13.714 -4.548 -22.755 1.00 91.69 97 LYS A C 1
ATOM 763 O O . LYS A 1 97 ? 13.349 -5.395 -23.563 1.00 91.69 97 LYS A O 1
ATOM 768 N N . ASN A 1 98 ? 13.932 -4.838 -21.468 1.00 92.69 98 ASN A N 1
ATOM 769 C CA . ASN A 1 98 ? 13.827 -6.197 -20.941 1.00 92.69 98 ASN A CA 1
ATOM 770 C C . ASN A 1 98 ? 12.428 -6.467 -20.342 1.00 92.69 98 ASN A C 1
ATOM 772 O O . ASN A 1 98 ? 12.147 -6.030 -19.220 1.00 92.69 98 ASN A O 1
ATOM 776 N N . PRO A 1 99 ? 11.557 -7.241 -21.021 1.00 91.69 99 PRO A N 1
ATOM 777 C CA . PRO A 1 99 ? 10.197 -7.502 -20.550 1.00 91.69 99 PRO A CA 1
ATOM 778 C C . PRO A 1 99 ? 10.150 -8.343 -19.269 1.00 91.69 99 PRO A C 1
ATOM 780 O O . PRO A 1 99 ? 9.188 -8.236 -18.506 1.00 91.69 99 PRO A O 1
ATOM 783 N N . LYS A 1 100 ? 11.165 -9.179 -19.006 1.00 92.25 100 LYS A N 1
ATOM 784 C CA . LYS A 1 100 ? 11.238 -9.970 -17.770 1.00 92.25 100 LYS A CA 1
ATOM 785 C C . LYS A 1 100 ? 11.425 -9.053 -16.563 1.00 92.25 100 LYS A C 1
ATOM 787 O O . LYS A 1 100 ? 10.702 -9.181 -15.583 1.00 92.25 100 LYS A O 1
ATOM 792 N N . GLU A 1 101 ? 12.321 -8.080 -16.674 1.00 91.81 101 GLU A N 1
ATOM 793 C CA . GLU A 1 101 ? 12.612 -7.126 -15.598 1.00 91.81 101 GLU A CA 1
ATOM 794 C C . GLU A 1 101 ? 11.438 -6.179 -15.339 1.00 91.81 101 GLU A C 1
ATOM 796 O O . GLU A 1 101 ? 11.112 -5.911 -14.184 1.00 91.81 101 GLU A O 1
ATOM 801 N N . ILE A 1 102 ? 10.735 -5.749 -16.394 1.00 92.44 102 ILE A N 1
ATOM 802 C CA . ILE A 1 102 ? 9.488 -4.980 -16.258 1.00 92.44 102 ILE A CA 1
ATOM 803 C C . ILE A 1 102 ? 8.444 -5.786 -15.474 1.00 92.44 102 ILE A C 1
ATOM 805 O O . ILE A 1 102 ? 7.835 -5.264 -14.538 1.00 92.44 102 ILE A O 1
ATOM 809 N N . LYS A 1 103 ? 8.249 -7.068 -15.818 1.00 93.00 103 LYS A N 1
ATOM 810 C CA . LYS A 1 103 ? 7.299 -7.953 -15.123 1.00 93.00 103 LYS A CA 1
ATOM 811 C C . LYS A 1 103 ? 7.682 -8.183 -13.661 1.00 93.00 103 LYS A C 1
ATOM 813 O O . LYS A 1 103 ? 6.809 -8.106 -12.798 1.00 93.00 103 LYS A O 1
ATOM 818 N N . GLU A 1 104 ? 8.958 -8.439 -13.377 1.00 92.38 104 GLU A N 1
ATOM 819 C CA . GLU A 1 104 ? 9.468 -8.616 -12.010 1.00 92.38 104 GLU A CA 1
ATOM 820 C C . GLU A 1 104 ? 9.258 -7.348 -11.171 1.00 92.38 104 GLU A C 1
ATOM 822 O O . GLU A 1 104 ? 8.725 -7.416 -10.062 1.00 92.38 104 GLU A O 1
ATOM 827 N N . PHE A 1 105 ? 9.582 -6.176 -11.724 1.00 91.88 105 PHE A N 1
ATOM 828 C CA . PHE A 1 105 ? 9.376 -4.901 -11.041 1.00 91.88 105 PHE A CA 1
ATOM 829 C C . PHE A 1 105 ? 7.887 -4.612 -10.793 1.00 91.88 105 PHE A C 1
ATOM 831 O O . PHE A 1 105 ? 7.504 -4.253 -9.679 1.00 91.88 105 PHE A O 1
ATOM 838 N N . LYS A 1 106 ? 7.017 -4.853 -11.786 1.00 93.19 106 LYS A N 1
ATOM 839 C CA . LYS A 1 106 ? 5.556 -4.753 -11.623 1.00 93.19 106 LYS A CA 1
ATOM 840 C C . LYS A 1 106 ? 5.059 -5.639 -10.484 1.00 93.19 106 LYS A C 1
ATOM 842 O O . LYS A 1 106 ? 4.225 -5.215 -9.683 1.00 93.19 106 LYS A O 1
ATOM 847 N N . HIS A 1 107 ? 5.560 -6.871 -10.414 1.00 92.31 107 HIS A N 1
ATOM 848 C CA . HIS A 1 107 ? 5.199 -7.8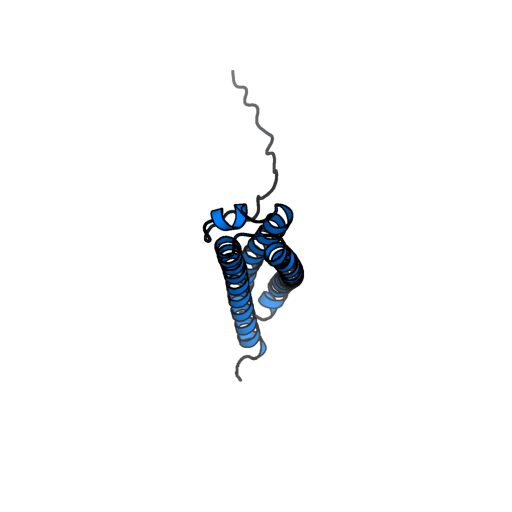12 -9.361 1.00 92.31 107 HIS A CA 1
ATOM 849 C C . HIS A 1 107 ? 5.615 -7.291 -7.980 1.00 92.31 107 HIS A C 1
ATOM 851 O O . HIS A 1 107 ? 4.793 -7.295 -7.062 1.00 92.31 107 HIS A O 1
ATOM 857 N N . ALA A 1 108 ? 6.832 -6.754 -7.850 1.00 91.19 108 ALA A N 1
ATOM 858 C CA . ALA A 1 108 ? 7.292 -6.123 -6.615 1.00 91.19 108 ALA A CA 1
ATOM 859 C C . ALA A 1 108 ? 6.399 -4.937 -6.207 1.00 91.19 108 ALA A C 1
ATOM 861 O O . ALA A 1 108 ? 5.962 -4.866 -5.056 1.00 91.19 108 ALA A O 1
ATOM 862 N N . CYS A 1 109 ? 6.060 -4.034 -7.137 1.00 92.81 109 CYS A N 1
ATOM 863 C CA . CYS A 1 109 ? 5.135 -2.925 -6.869 1.00 92.81 109 CYS A CA 1
ATOM 864 C C . CYS A 1 109 ? 3.777 -3.433 -6.364 1.00 92.81 109 CYS A C 1
ATOM 866 O O . CYS A 1 109 ? 3.271 -2.956 -5.346 1.00 92.81 109 CYS A O 1
ATOM 868 N N . ASN A 1 110 ? 3.206 -4.431 -7.043 1.00 92.81 110 ASN A N 1
ATOM 869 C CA . ASN A 1 110 ? 1.921 -5.015 -6.671 1.00 92.81 110 ASN A CA 1
ATOM 870 C C . ASN A 1 110 ? 1.960 -5.654 -5.280 1.00 92.81 110 ASN A C 1
ATOM 872 O O . ASN A 1 110 ? 1.019 -5.469 -4.512 1.00 92.81 110 ASN A O 1
ATOM 876 N N . ALA A 1 111 ? 3.034 -6.361 -4.924 1.00 91.81 111 ALA A N 1
ATOM 877 C CA . ALA A 1 111 ? 3.174 -6.987 -3.611 1.00 91.81 111 ALA A CA 1
ATOM 878 C C . ALA A 1 111 ? 3.101 -5.954 -2.472 1.00 91.81 111 ALA A C 1
ATOM 880 O O . ALA A 1 111 ? 2.352 -6.135 -1.506 1.00 91.81 111 ALA A O 1
ATOM 881 N N . VAL A 1 112 ? 3.810 -4.831 -2.617 1.00 90.50 112 VAL A N 1
ATOM 882 C CA . VAL A 1 112 ? 3.801 -3.742 -1.628 1.00 90.50 112 VAL A CA 1
ATOM 883 C C . VAL A 1 112 ? 2.421 -3.081 -1.539 1.00 90.50 112 VAL A C 1
ATOM 885 O O . VAL A 1 112 ? 1.909 -2.854 -0.439 1.00 90.50 112 VAL A O 1
ATOM 888 N N . ILE A 1 113 ? 1.783 -2.814 -2.683 1.00 92.62 113 ILE A N 1
ATOM 889 C CA . ILE A 1 113 ? 0.441 -2.215 -2.735 1.00 92.62 113 ILE A CA 1
ATOM 890 C C . ILE A 1 113 ? -0.595 -3.144 -2.085 1.00 92.62 113 ILE A C 1
ATOM 892 O O . ILE A 1 113 ? -1.400 -2.690 -1.269 1.00 92.62 113 ILE A O 1
ATOM 896 N N . LEU A 1 114 ? -0.546 -4.447 -2.373 1.00 93.00 114 LEU A N 1
ATOM 897 C CA . LEU A 1 114 ? -1.443 -5.444 -1.784 1.00 93.00 114 LEU A CA 1
ATOM 898 C C . LEU A 1 114 ? -1.275 -5.532 -0.262 1.00 93.00 114 LEU A C 1
ATOM 900 O O . LEU A 1 114 ? -2.267 -5.603 0.465 1.00 93.00 114 LEU A O 1
ATOM 904 N N . ALA A 1 115 ? -0.042 -5.492 0.251 1.00 90.31 115 ALA A N 1
ATOM 905 C CA . ALA A 1 115 ? 0.212 -5.494 1.693 1.00 90.31 115 ALA A CA 1
ATOM 906 C C . ALA A 1 115 ? -0.386 -4.256 2.391 1.00 90.31 115 ALA A C 1
ATOM 908 O O . ALA A 1 115 ? -0.992 -4.362 3.467 1.00 90.31 115 ALA A O 1
ATOM 909 N N . ALA A 1 116 ? -0.274 -3.086 1.760 1.00 91.25 116 ALA A N 1
ATOM 910 C CA . ALA A 1 116 ? -0.895 -1.860 2.248 1.00 91.25 116 ALA A CA 1
ATOM 911 C C . ALA A 1 116 ? -2.431 -1.928 2.214 1.00 91.25 116 ALA A C 1
ATOM 913 O O . ALA A 1 116 ? -3.085 -1.544 3.186 1.00 91.25 116 ALA A O 1
ATOM 914 N N . GLN A 1 117 ? -3.011 -2.458 1.134 1.00 93.44 117 GLN A N 1
ATOM 915 C CA . GLN A 1 117 ? -4.459 -2.648 1.003 1.00 93.44 117 GLN A CA 1
ATOM 916 C C . GLN A 1 117 ? -5.009 -3.589 2.077 1.00 93.44 117 GLN A C 1
ATOM 918 O O . GLN A 1 117 ? -5.996 -3.245 2.723 1.00 93.44 117 GLN A O 1
ATOM 923 N N . LYS A 1 118 ? -4.339 -4.719 2.340 1.00 94.25 118 LYS A N 1
ATOM 924 C CA . LYS A 1 118 ? -4.700 -5.639 3.435 1.00 94.25 118 LYS A CA 1
ATOM 925 C C . LYS A 1 118 ? -4.716 -4.930 4.790 1.00 94.25 118 LYS A C 1
ATOM 927 O O . LYS A 1 118 ? -5.668 -5.079 5.552 1.00 94.25 118 LYS A O 1
ATOM 932 N N . SER A 1 119 ? -3.694 -4.119 5.067 1.00 93.00 119 SER A N 1
ATOM 933 C CA . SER A 1 119 ? -3.611 -3.349 6.317 1.00 93.00 119 SER A CA 1
ATOM 934 C C . SER A 1 119 ? -4.752 -2.332 6.427 1.00 93.00 119 SER A C 1
ATOM 936 O O . SER A 1 119 ? -5.375 -2.203 7.477 1.00 93.00 119 SER A O 1
ATOM 938 N N . HIS A 1 120 ? -5.072 -1.643 5.329 1.00 93.88 120 HIS A N 1
ATOM 939 C CA . HIS A 1 120 ? -6.198 -0.715 5.272 1.00 93.88 120 HIS A CA 1
ATOM 940 C C . HIS A 1 120 ? -7.549 -1.406 5.501 1.00 93.88 120 HIS A C 1
ATOM 942 O O . HIS A 1 120 ? -8.358 -0.879 6.264 1.00 93.88 120 HIS A O 1
ATOM 948 N N . SER A 1 121 ? -7.798 -2.561 4.877 1.00 94.75 121 SER A N 1
ATOM 949 C CA . SER A 1 121 ? -9.041 -3.315 5.080 1.00 94.75 121 SER A CA 1
ATOM 950 C C . SER A 1 121 ? -9.204 -3.736 6.539 1.00 94.75 121 SER A C 1
ATOM 952 O O . SER A 1 121 ? -10.242 -3.461 7.127 1.00 94.75 121 SER A O 1
ATOM 954 N N . ALA A 1 122 ? -8.149 -4.256 7.174 1.00 95.19 122 ALA A N 1
ATOM 955 C CA . ALA A 1 122 ? -8.195 -4.616 8.591 1.00 95.19 122 ALA A CA 1
ATOM 956 C C . ALA A 1 122 ? -8.514 -3.410 9.500 1.00 95.19 122 ALA A C 1
ATOM 958 O O . ALA A 1 122 ? -9.331 -3.512 10.416 1.00 95.19 122 ALA A O 1
ATOM 959 N N . ILE A 1 123 ? -7.903 -2.246 9.234 1.00 94.50 123 ILE A N 1
ATOM 960 C CA . ILE A 1 123 ? -8.210 -0.995 9.949 1.00 94.50 123 ILE A CA 1
ATOM 961 C C . ILE A 1 123 ? -9.682 -0.618 9.762 1.00 94.50 123 ILE A C 1
ATOM 963 O O . ILE A 1 123 ? -10.358 -0.286 10.736 1.00 94.50 123 ILE A O 1
ATOM 967 N N . LYS A 1 124 ? -10.177 -0.668 8.520 1.00 93.75 124 LYS A N 1
ATOM 968 C CA . LYS A 1 124 ? -11.566 -0.358 8.178 1.00 93.75 124 LYS A CA 1
ATOM 969 C C . LYS A 1 124 ? -12.511 -1.253 8.985 1.00 93.75 124 LYS A C 1
ATOM 971 O O . LYS A 1 124 ? -13.336 -0.728 9.727 1.00 93.75 124 LYS A O 1
ATOM 976 N N . ASP A 1 125 ? -12.335 -2.568 8.918 1.00 94.12 125 ASP A N 1
ATOM 977 C CA . ASP A 1 125 ? -13.199 -3.548 9.587 1.00 94.12 125 ASP A CA 1
ATOM 978 C C . ASP A 1 125 ? -13.220 -3.358 11.111 1.00 94.12 125 ASP A C 1
ATOM 980 O O . ASP A 1 125 ? -14.276 -3.421 11.748 1.00 94.12 125 ASP A O 1
ATOM 984 N N . LYS A 1 126 ? -12.067 -3.036 11.710 1.00 93.31 126 LYS A N 1
ATOM 985 C CA . LYS A 1 126 ? -11.968 -2.722 13.140 1.00 93.31 126 LYS A CA 1
ATOM 986 C C . LYS A 1 126 ? -12.755 -1.468 13.521 1.00 93.31 126 LYS A C 1
ATOM 988 O O . LYS A 1 126 ? -13.463 -1.476 14.530 1.00 93.31 126 LYS A O 1
ATOM 993 N N . VAL A 1 127 ? -12.628 -0.400 12.733 1.00 91.81 127 VAL A N 1
ATOM 994 C CA . VAL A 1 127 ? -13.368 0.851 12.951 1.00 91.81 127 VAL A CA 1
ATOM 995 C C . VAL A 1 127 ? -14.868 0.586 12.854 1.00 91.81 127 VAL A C 1
ATOM 997 O O . VAL A 1 127 ? -15.592 0.963 13.773 1.00 91.81 127 VAL A O 1
ATOM 1000 N N . TYR A 1 128 ? -15.323 -0.126 11.818 1.00 90.38 128 TYR A N 1
ATOM 1001 C CA . TYR A 1 128 ? -16.728 -0.527 11.690 1.00 90.38 128 TYR A CA 1
ATOM 1002 C C . TYR A 1 128 ? -17.200 -1.328 12.903 1.00 90.38 128 TYR A C 1
ATOM 1004 O O . TYR A 1 128 ? -18.211 -0.982 13.497 1.00 90.38 128 TYR A O 1
ATOM 1012 N N . THR A 1 129 ? -16.429 -2.315 13.359 1.00 91.12 129 THR A N 1
ATOM 1013 C CA . THR A 1 129 ? -16.796 -3.141 14.524 1.00 91.12 129 THR A CA 1
ATOM 1014 C C . THR A 1 129 ? -17.029 -2.309 15.794 1.00 91.12 129 THR A C 1
ATOM 1016 O O . THR A 1 129 ? -17.976 -2.561 16.538 1.00 91.12 129 THR A O 1
ATOM 1019 N N . ILE A 1 130 ? -16.192 -1.299 16.056 1.00 89.00 130 ILE A N 1
ATOM 1020 C CA . ILE A 1 130 ? -16.317 -0.445 17.251 1.00 89.00 130 ILE A CA 1
ATOM 1021 C C . ILE A 1 130 ? -17.427 0.606 17.095 1.00 89.00 130 ILE A C 1
ATOM 1023 O O . ILE A 1 130 ? -18.127 0.913 18.066 1.00 89.00 130 ILE A O 1
ATOM 1027 N N . TYR A 1 131 ? -17.577 1.196 15.906 1.00 84.75 131 TYR A N 1
ATOM 1028 C CA . TYR A 1 131 ? -18.552 2.264 15.675 1.00 84.75 131 TYR A CA 1
ATOM 1029 C C . TYR A 1 131 ? -19.965 1.748 15.445 1.00 84.75 131 TYR A C 1
ATOM 1031 O O . TYR A 1 131 ? -20.895 2.309 16.027 1.00 84.75 131 TYR A O 1
ATOM 1039 N N . GLU A 1 132 ? -20.112 0.696 14.645 1.00 79.25 132 GLU A N 1
ATOM 1040 C CA . GLU A 1 132 ? -21.407 0.128 14.284 1.00 79.25 132 GLU A CA 1
ATOM 1041 C C . GLU A 1 132 ? -21.948 -0.857 15.303 1.00 79.25 132 GLU A C 1
ATOM 1043 O O . GLU A 1 132 ? -23.081 -1.262 15.077 1.00 79.25 132 GLU A O 1
ATOM 1048 N N . LYS A 1 133 ? -21.185 -1.209 16.370 1.00 59.94 133 LYS A N 1
ATOM 1049 C CA . LYS A 1 133 ? -21.578 -2.079 17.507 1.00 59.94 133 LYS A CA 1
ATOM 1050 C C . LYS A 1 133 ? -22.867 -2.813 17.144 1.00 59.94 133 LYS A C 1
ATOM 1052 O O . LYS A 1 133 ? -23.921 -2.271 17.470 1.00 59.94 133 LYS A O 1
ATOM 1057 N N . LYS A 1 134 ? -22.776 -3.903 16.351 1.00 52.47 134 LYS A N 1
ATOM 1058 C CA . LYS A 1 134 ? -23.956 -4.656 15.880 1.00 52.47 134 LYS A CA 1
ATOM 1059 C C . LYS A 1 134 ? -24.943 -4.698 17.045 1.00 52.47 134 LYS A C 1
ATOM 1061 O O . LYS A 1 134 ? -24.606 -5.279 18.077 1.00 52.47 134 LYS A O 1
ATOM 1066 N N . LYS A 1 135 ? -26.018 -3.917 16.912 1.00 41.72 135 LYS A N 1
ATOM 1067 C CA . LYS A 1 135 ? -27.067 -3.815 17.919 1.00 41.72 135 LYS A CA 1
ATOM 1068 C C . LYS A 1 135 ? -27.686 -5.187 18.103 1.00 41.72 135 LYS A C 1
ATOM 1070 O O . LYS A 1 135 ? -27.781 -5.909 17.084 1.00 41.72 135 LYS A O 1
#